Protein AF-A0A948B233-F1 (afdb_monomer_lite)

Foldseek 3Di:
DPPPVVVVVVVVLVVVLVVLVVVLVVLVVVLVVLVVVQVVCCVPVVDGDPCSVVVSVVSVVVNVVSVVVSVVSVPPPPPVCVVVVPDDPPPPPD

Secondary structure (DSSP, 8-state):
--TTHHHHHHHHHHHHHHHHHHHHHHHHHHHHHHHHHHHHHHHHHS---TTHHHHHHHHHHHHHHHHHHHHHHGGGS---THHHHSS-GGGS--

Radius of gyration: 22.61 Å; chains: 1; bounding box: 48×16×78 Å

Sequence (94 aa):
MPLKLMRIARRVSDVAAAVETAGLALLVSGMVLLAAAQILLRNFFQTGFLWAEPLLGMGLLWLTMLGALAATGARRHIVIDLVGHFCPPRLRAG

pLDDT: mean 77.82, std 16.99, range [40.16, 97.25]

Structure (mmCIF, N/CA/C/O backbone):
data_AF-A0A948B233-F1
#
_entry.id   AF-A0A948B233-F1
#
loop_
_atom_site.group_PDB
_atom_site.id
_atom_site.type_symbol
_atom_site.label_atom_id
_atom_site.label_alt_id
_atom_site.label_comp_id
_atom_site.label_asym_id
_atom_site.label_entity_id
_atom_site.label_seq_id
_atom_site.pdbx_PDB_ins_code
_atom_site.Cartn_x
_atom_site.Cartn_y
_atom_site.Cartn_z
_atom_site.occupancy
_atom_site.B_iso_or_equiv
_atom_site.auth_seq_id
_atom_site.auth_comp_id
_atom_site.auth_asym_id
_atom_site.auth_atom_id
_atom_site.pdbx_PDB_model_num
ATOM 1 N N . MET A 1 1 ? 29.572 -4.036 -30.339 1.00 49.28 1 MET A N 1
ATOM 2 C CA . MET A 1 1 ? 29.091 -5.093 -29.415 1.00 49.28 1 MET A CA 1
ATOM 3 C C . MET A 1 1 ? 27.919 -4.557 -28.560 1.00 49.28 1 MET A C 1
ATOM 5 O O . MET A 1 1 ? 28.158 -4.174 -27.426 1.00 49.28 1 MET A O 1
ATOM 9 N N . PRO A 1 2 ? 26.666 -4.459 -29.072 1.00 54.47 2 PRO A N 1
ATOM 10 C CA . PRO A 1 2 ? 25.583 -3.703 -28.403 1.00 54.47 2 PRO A CA 1
ATOM 11 C C . PRO A 1 2 ? 24.492 -4.550 -27.699 1.00 54.47 2 PRO A C 1
ATOM 13 O O . PRO A 1 2 ? 23.583 -4.008 -27.080 1.00 54.47 2 PRO A O 1
ATOM 16 N N . LEU A 1 3 ? 24.559 -5.885 -27.747 1.00 61.69 3 LEU A N 1
ATOM 17 C CA . LEU A 1 3 ? 23.437 -6.763 -27.356 1.00 61.69 3 LEU A CA 1
ATOM 18 C C . LEU A 1 3 ? 23.288 -7.049 -25.844 1.00 61.69 3 LEU A C 1
ATOM 20 O O . LEU A 1 3 ? 22.233 -7.525 -25.420 1.00 61.69 3 LEU A O 1
ATOM 24 N N . LYS A 1 4 ? 24.305 -6.789 -25.006 1.00 57.41 4 LYS A N 1
ATOM 25 C CA . LYS A 1 4 ? 24.231 -7.053 -23.549 1.00 57.41 4 LYS A CA 1
ATOM 26 C C . LYS A 1 4 ? 23.425 -5.989 -22.786 1.00 57.41 4 LYS A C 1
ATOM 28 O O . LYS A 1 4 ? 22.707 -6.341 -21.852 1.00 57.41 4 LYS A O 1
ATOM 33 N N . LEU A 1 5 ? 23.467 -4.726 -23.225 1.00 61.28 5 LEU A N 1
ATOM 34 C CA . LEU A 1 5 ? 22.777 -3.607 -22.563 1.00 61.28 5 LEU A CA 1
ATOM 35 C C . LEU A 1 5 ? 21.248 -3.776 -22.564 1.00 61.28 5 LEU A C 1
ATOM 37 O O . LEU A 1 5 ? 20.597 -3.584 -21.541 1.00 61.28 5 LEU A O 1
ATOM 41 N N . MET A 1 6 ? 20.676 -4.227 -23.686 1.00 57.34 6 MET A N 1
ATOM 42 C 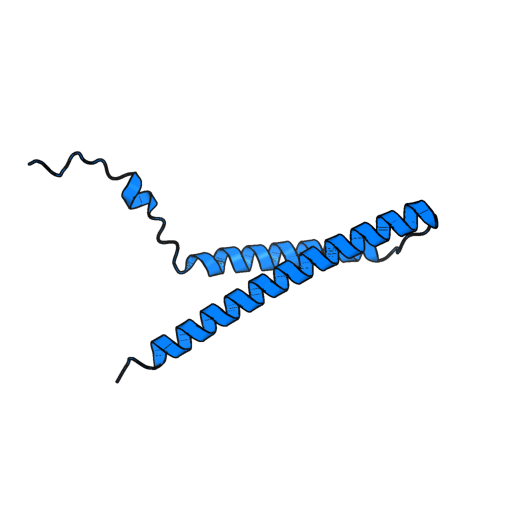CA . MET A 1 6 ? 19.225 -4.414 -23.832 1.00 57.34 6 MET A CA 1
ATOM 43 C C . MET A 1 6 ? 18.653 -5.579 -23.007 1.00 57.34 6 MET A C 1
ATOM 45 O O . MET A 1 6 ? 17.443 -5.630 -22.793 1.00 57.34 6 MET A O 1
ATOM 49 N N . ARG A 1 7 ? 19.478 -6.537 -22.557 1.00 61.53 7 ARG A N 1
ATOM 50 C CA . ARG A 1 7 ? 19.031 -7.626 -21.664 1.00 61.53 7 ARG A CA 1
ATOM 51 C C . ARG A 1 7 ? 18.979 -7.182 -20.205 1.00 61.53 7 ARG A C 1
ATOM 53 O O . ARG A 1 7 ? 18.035 -7.528 -19.504 1.00 61.53 7 ARG A O 1
ATOM 60 N N . ILE A 1 8 ? 19.967 -6.397 -19.776 1.00 66.00 8 ILE A N 1
ATOM 61 C CA . ILE A 1 8 ? 20.031 -5.858 -18.413 1.00 66.00 8 ILE A CA 1
ATOM 62 C C . ILE A 1 8 ? 18.919 -4.824 -18.211 1.00 66.00 8 ILE A C 1
ATOM 64 O O . ILE A 1 8 ? 18.179 -4.923 -17.239 1.00 66.00 8 ILE A O 1
ATOM 68 N N . ALA A 1 9 ? 18.722 -3.914 -19.171 1.00 67.62 9 ALA A N 1
ATOM 69 C CA . ALA A 1 9 ? 17.654 -2.915 -19.103 1.00 67.62 9 ALA A CA 1
ATOM 70 C C . ALA A 1 9 ? 16.252 -3.545 -18.994 1.00 67.62 9 ALA A C 1
ATOM 72 O O . ALA A 1 9 ? 15.437 -3.071 -18.211 1.00 67.62 9 ALA A O 1
ATOM 73 N N . ARG A 1 10 ? 15.987 -4.640 -19.724 1.00 68.38 10 ARG A N 1
ATOM 74 C CA . ARG A 1 10 ? 14.703 -5.359 -19.650 1.00 68.38 10 ARG A CA 1
ATOM 75 C C . ARG A 1 10 ? 14.477 -6.041 -18.306 1.00 68.38 10 ARG A C 1
ATOM 77 O O . ARG A 1 10 ? 13.445 -5.807 -17.698 1.00 68.38 10 ARG A O 1
ATOM 84 N N . ARG A 1 11 ? 15.465 -6.786 -17.792 1.00 68.88 11 ARG A N 1
ATOM 85 C CA . ARG A 1 11 ? 15.341 -7.420 -16.467 1.00 68.88 11 ARG A CA 1
ATOM 86 C C . ARG A 1 11 ? 15.087 -6.407 -15.355 1.00 68.88 11 ARG A C 1
ATOM 88 O O . ARG A 1 11 ? 14.322 -6.701 -14.448 1.00 68.88 11 ARG A O 1
ATOM 95 N N . VAL A 1 12 ? 15.732 -5.242 -15.413 1.00 75.69 12 VAL A N 1
ATOM 96 C CA . VAL A 1 12 ? 15.519 -4.179 -14.421 1.00 75.69 12 VAL A CA 1
ATOM 97 C C . VAL A 1 12 ? 14.086 -3.648 -14.496 1.00 75.69 12 VAL A C 1
ATOM 99 O O . VAL A 1 12 ? 13.470 -3.469 -13.453 1.00 75.69 12 VAL A O 1
ATOM 102 N N . SER A 1 13 ? 13.529 -3.461 -15.699 1.00 77.56 13 SER A N 1
ATOM 103 C CA . SER A 1 13 ? 12.126 -3.056 -15.870 1.00 77.56 13 SER A CA 1
ATOM 104 C C . SER A 1 13 ? 11.137 -4.116 -15.381 1.00 77.56 13 SER A C 1
ATOM 106 O O . SER A 1 13 ? 10.185 -3.771 -14.691 1.00 77.56 13 SER A O 1
ATOM 108 N N . ASP A 1 14 ? 11.380 -5.393 -15.683 1.00 77.31 14 ASP A N 1
ATOM 109 C CA . ASP A 1 14 ? 10.486 -6.488 -15.282 1.00 77.31 14 ASP A CA 1
ATOM 110 C C . ASP A 1 14 ? 10.472 -6.673 -13.755 1.00 77.31 14 ASP A C 1
ATOM 112 O O . ASP A 1 14 ? 9.416 -6.847 -13.148 1.00 77.31 14 ASP A O 1
ATOM 116 N N . VAL A 1 15 ? 11.645 -6.592 -13.115 1.00 81.19 15 VAL A N 1
ATOM 117 C CA . VAL A 1 15 ? 11.763 -6.672 -11.651 1.00 81.19 15 VAL A CA 1
ATOM 118 C C . VAL A 1 15 ? 11.149 -5.443 -10.984 1.00 81.19 15 VAL A C 1
ATOM 120 O O . VAL A 1 15 ? 10.447 -5.597 -9.989 1.00 81.19 15 VAL A O 1
ATOM 123 N N . ALA A 1 16 ? 11.362 -4.242 -11.531 1.00 81.81 16 ALA A N 1
ATOM 124 C CA . ALA A 1 16 ? 10.739 -3.025 -11.014 1.00 81.81 16 ALA A CA 1
ATOM 125 C C . ALA A 1 16 ? 9.205 -3.122 -11.054 1.00 81.81 16 ALA A C 1
ATOM 127 O O . ALA A 1 16 ? 8.566 -2.945 -10.021 1.00 81.81 16 ALA A O 1
ATOM 128 N N . ALA A 1 17 ? 8.635 -3.543 -12.187 1.00 81.75 17 ALA A N 1
ATOM 129 C CA . ALA A 1 17 ? 7.190 -3.704 -12.340 1.00 81.75 17 ALA A CA 1
ATOM 130 C C . ALA A 1 17 ? 6.603 -4.750 -11.375 1.00 81.75 17 ALA A C 1
ATOM 132 O O . ALA A 1 17 ? 5.518 -4.560 -10.815 1.00 81.75 17 ALA A O 1
ATOM 133 N N . ALA A 1 18 ? 7.322 -5.854 -11.143 1.00 84.62 18 ALA A N 1
ATOM 134 C CA . ALA A 1 18 ? 6.913 -6.868 -10.176 1.00 84.62 18 ALA A CA 1
ATOM 135 C C . ALA A 1 18 ? 6.920 -6.325 -8.737 1.00 84.62 18 ALA A C 1
ATOM 137 O O . ALA A 1 18 ? 5.980 -6.575 -7.983 1.00 84.62 18 ALA A O 1
ATOM 138 N N . VAL A 1 19 ? 7.945 -5.550 -8.366 1.00 89.25 19 VAL A N 1
ATOM 139 C CA . VAL A 1 19 ? 8.045 -4.909 -7.046 1.00 89.25 19 VAL A CA 1
ATOM 140 C C . VAL A 1 19 ? 6.953 -3.855 -6.857 1.00 89.25 19 VAL A C 1
ATOM 142 O O . VAL A 1 19 ? 6.329 -3.826 -5.799 1.00 89.25 19 VAL A O 1
ATOM 145 N N . GLU A 1 20 ? 6.666 -3.036 -7.871 1.00 87.94 20 GLU A N 1
ATOM 146 C CA . GLU A 1 20 ? 5.573 -2.053 -7.843 1.00 87.94 20 GLU A CA 1
ATOM 147 C C . GLU A 1 20 ? 4.218 -2.736 -7.622 1.00 87.94 20 GLU A C 1
ATOM 149 O O . GLU A 1 20 ? 3.455 -2.349 -6.734 1.00 87.94 20 GLU A O 1
ATOM 154 N N . THR A 1 21 ? 3.945 -3.804 -8.374 1.00 89.31 21 THR A N 1
ATOM 155 C CA . THR A 1 21 ? 2.691 -4.564 -8.265 1.00 89.31 21 THR A CA 1
ATOM 156 C C . THR A 1 21 ? 2.560 -5.234 -6.898 1.00 89.31 21 THR A C 1
ATOM 158 O O . THR A 1 21 ? 1.498 -5.173 -6.277 1.00 89.31 21 THR A O 1
ATOM 161 N N . ALA A 1 22 ? 3.640 -5.838 -6.393 1.00 92.31 22 ALA A N 1
ATOM 162 C CA . ALA A 1 22 ? 3.658 -6.453 -5.070 1.00 92.31 22 ALA A CA 1
ATOM 163 C C . ALA A 1 22 ? 3.467 -5.415 -3.953 1.00 92.31 22 ALA A C 1
ATOM 165 O O . ALA A 1 22 ? 2.700 -5.657 -3.023 1.00 92.31 22 ALA A O 1
ATOM 1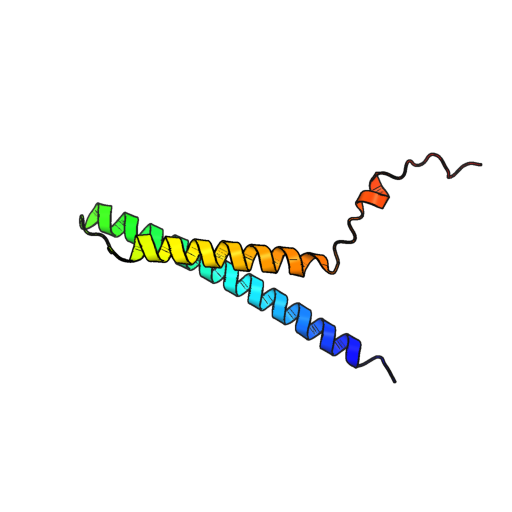66 N N . GLY A 1 23 ? 4.109 -4.247 -4.063 1.00 94.12 23 GLY A N 1
ATOM 167 C CA . GLY A 1 23 ? 3.959 -3.144 -3.116 1.00 94.12 23 GLY A CA 1
ATOM 168 C C . GLY A 1 23 ? 2.526 -2.613 -3.067 1.00 94.12 23 GLY A C 1
ATOM 169 O O . GLY A 1 23 ? 1.967 -2.462 -1.983 1.00 94.12 23 GLY A O 1
ATOM 170 N N . LEU A 1 24 ? 1.898 -2.409 -4.228 1.00 94.19 24 LEU A N 1
ATOM 171 C CA . LEU A 1 24 ? 0.492 -2.007 -4.327 1.00 94.19 24 LEU A CA 1
ATOM 172 C C . LEU A 1 24 ? -0.451 -3.058 -3.730 1.00 94.19 24 LEU A C 1
ATOM 174 O O . LEU A 1 24 ? -1.323 -2.717 -2.933 1.00 94.19 24 LEU A O 1
ATOM 178 N N . ALA A 1 25 ? -0.260 -4.336 -4.068 1.00 95.12 25 ALA A N 1
ATOM 179 C CA . ALA A 1 25 ? -1.074 -5.428 -3.537 1.00 95.12 25 ALA A CA 1
ATOM 180 C C . ALA A 1 25 ? -0.942 -5.553 -2.010 1.00 95.12 25 ALA A C 1
ATOM 182 O O . ALA A 1 25 ? -1.942 -5.718 -1.305 1.00 95.12 25 ALA A O 1
ATOM 183 N N . LEU A 1 26 ? 0.278 -5.423 -1.482 1.00 96.38 26 LEU A N 1
ATOM 184 C CA . LEU A 1 26 ? 0.537 -5.423 -0.044 1.00 96.38 26 LEU A CA 1
ATOM 185 C C . LEU A 1 26 ? -0.144 -4.235 0.644 1.00 96.38 26 LEU A C 1
ATOM 187 O O . LEU A 1 26 ? -0.763 -4.396 1.692 1.00 96.38 26 LEU A O 1
ATOM 191 N N . LEU A 1 27 ? -0.076 -3.052 0.038 1.00 95.44 27 LEU A N 1
ATOM 192 C CA . LEU A 1 27 ? -0.667 -1.845 0.596 1.00 95.44 27 LEU A CA 1
ATOM 193 C C . LEU A 1 27 ? -2.202 -1.932 0.638 1.00 95.44 27 LEU A C 1
ATOM 195 O O . LEU A 1 27 ? -2.793 -1.684 1.688 1.00 95.44 27 LEU A O 1
ATOM 199 N N . VAL A 1 28 ? -2.850 -2.381 -0.445 1.00 96.25 28 VAL A N 1
ATOM 200 C CA . VAL A 1 28 ? -4.309 -2.618 -0.469 1.00 96.25 28 VAL A CA 1
ATOM 201 C C . VAL A 1 28 ? -4.715 -3.675 0.548 1.00 96.25 28 VAL A C 1
ATOM 203 O O . VAL A 1 28 ? -5.633 -3.454 1.335 1.00 96.25 28 VAL A O 1
ATOM 206 N N . SER A 1 29 ? -4.046 -4.830 0.543 1.00 97.25 29 SER A N 1
ATOM 207 C CA . SER A 1 29 ? -4.382 -5.923 1.460 1.00 97.25 29 SER A CA 1
ATOM 208 C C . SER A 1 29 ? -4.228 -5.502 2.924 1.00 97.25 29 SER A C 1
ATOM 210 O O . SER A 1 29 ? -5.124 -5.763 3.725 1.00 97.25 29 SER A O 1
ATOM 212 N N . GLY A 1 30 ? -3.172 -4.756 3.262 1.00 95.88 30 GLY A N 1
ATOM 213 C CA . GLY A 1 30 ? -2.989 -4.165 4.586 1.00 95.88 30 GLY A CA 1
ATOM 214 C C . GLY A 1 30 ? -4.120 -3.211 4.975 1.00 95.88 30 GLY A C 1
ATOM 215 O O . GLY A 1 30 ? -4.647 -3.312 6.081 1.00 95.88 30 GLY A O 1
ATOM 216 N N . MET A 1 31 ? -4.554 -2.335 4.061 1.00 96.38 31 MET A N 1
ATOM 217 C CA . MET A 1 31 ? -5.694 -1.440 4.298 1.00 96.38 31 MET A CA 1
ATOM 218 C C . MET A 1 31 ? -6.997 -2.211 4.541 1.00 96.38 31 MET A C 1
ATOM 220 O O . MET A 1 31 ? -7.740 -1.878 5.460 1.00 96.38 31 MET A O 1
ATOM 224 N N . VAL A 1 32 ? -7.266 -3.263 3.760 1.00 96.12 32 VAL A N 1
ATOM 225 C CA . VAL A 1 32 ? -8.465 -4.104 3.921 1.00 96.12 32 VAL A CA 1
ATOM 226 C C . VAL A 1 32 ? -8.456 -4.822 5.270 1.00 96.12 32 VAL A C 1
ATOM 228 O O . VAL A 1 32 ? -9.457 -4.789 5.983 1.00 96.12 32 VAL A O 1
ATOM 231 N N . LEU A 1 33 ? -7.330 -5.433 5.651 1.00 95.94 33 LEU A N 1
ATOM 232 C CA . LEU A 1 33 ? -7.194 -6.120 6.938 1.00 95.94 33 LEU A CA 1
ATOM 233 C C . LEU A 1 33 ? -7.348 -5.153 8.113 1.00 95.94 33 LEU A C 1
ATOM 235 O O . LEU A 1 33 ? -8.048 -5.464 9.076 1.00 95.94 33 LEU A O 1
ATOM 239 N N . LEU A 1 34 ? -6.738 -3.969 8.023 1.00 93.69 34 LEU A N 1
ATOM 240 C CA . LEU A 1 34 ? -6.850 -2.940 9.051 1.00 93.69 34 LEU A CA 1
ATOM 241 C C . LEU A 1 34 ? -8.293 -2.432 9.186 1.00 93.69 34 LEU A C 1
ATOM 243 O O . LEU A 1 34 ? -8.793 -2.310 10.303 1.00 93.69 34 LEU A O 1
ATOM 247 N N . ALA A 1 35 ? -8.978 -2.182 8.066 1.00 92.75 35 ALA A N 1
ATOM 248 C CA . ALA A 1 35 ? -10.382 -1.775 8.054 1.00 92.75 35 ALA A CA 1
ATOM 249 C C . ALA A 1 35 ? -11.301 -2.868 8.627 1.00 92.75 35 ALA A C 1
ATOM 251 O O . ALA A 1 35 ? -12.179 -2.576 9.437 1.00 92.75 35 ALA A O 1
ATOM 252 N N . ALA A 1 36 ? -11.066 -4.135 8.276 1.00 93.25 36 ALA A N 1
ATOM 253 C CA . ALA A 1 36 ? -11.798 -5.262 8.845 1.00 93.25 36 ALA A CA 1
ATOM 254 C C . ALA A 1 36 ? -11.573 -5.367 10.362 1.00 93.25 36 ALA A C 1
ATOM 256 O O . ALA A 1 36 ? -12.539 -5.454 11.117 1.00 93.25 36 ALA A O 1
ATOM 257 N N . ALA A 1 37 ? -10.323 -5.281 10.827 1.00 91.62 37 ALA A N 1
ATOM 258 C CA . ALA A 1 37 ? -9.996 -5.297 12.253 1.00 91.62 37 ALA A CA 1
ATOM 259 C C . ALA A 1 37 ? -10.689 -4.156 13.018 1.00 91.62 37 ALA A C 1
ATOM 261 O O . ALA A 1 37 ? -11.208 -4.372 14.111 1.00 91.62 37 ALA A O 1
ATOM 262 N N . GLN A 1 38 ? -10.757 -2.965 12.420 1.00 90.56 38 GLN A N 1
ATOM 263 C CA . GLN A 1 38 ? -11.503 -1.811 12.929 1.00 90.56 38 GLN A CA 1
ATOM 264 C C . GLN A 1 38 ? -12.999 -2.115 13.110 1.00 90.56 38 GLN A C 1
ATOM 266 O O . GLN A 1 38 ? -13.554 -1.843 14.176 1.00 90.56 38 GLN A O 1
ATOM 271 N N . ILE A 1 39 ? -13.639 -2.728 12.107 1.00 89.88 39 ILE A N 1
ATOM 272 C CA . ILE A 1 39 ? -15.055 -3.124 12.167 1.00 89.88 39 ILE A CA 1
ATOM 273 C C . ILE A 1 39 ? -15.277 -4.162 13.274 1.00 89.88 39 ILE A C 1
ATOM 275 O O . ILE A 1 39 ? -16.205 -4.013 14.069 1.00 89.88 39 ILE A O 1
ATOM 279 N N . LEU A 1 40 ? -14.414 -5.182 13.372 1.00 91.00 40 LEU A N 1
ATOM 280 C CA . LEU A 1 40 ? -14.511 -6.190 14.430 1.00 91.00 40 LEU A CA 1
ATOM 281 C C . LEU A 1 40 ? -14.352 -5.567 15.822 1.00 91.00 40 LEU A C 1
ATOM 283 O O . LEU A 1 40 ? -15.162 -5.842 16.706 1.00 91.00 40 LEU A O 1
ATOM 287 N N . LEU A 1 41 ? -13.341 -4.719 16.022 1.00 88.44 41 LEU A N 1
ATOM 288 C CA . LEU A 1 41 ? -13.061 -4.116 17.324 1.00 88.44 41 LEU A CA 1
ATOM 289 C C . LEU A 1 41 ? -14.198 -3.187 17.770 1.00 88.44 41 LEU A C 1
ATOM 291 O O . LEU A 1 41 ? -14.650 -3.277 18.911 1.00 88.44 41 LEU A O 1
ATOM 295 N N . ARG A 1 42 ? -14.742 -2.371 16.857 1.00 86.75 42 ARG A N 1
ATOM 296 C CA . ARG A 1 42 ? -15.909 -1.527 17.155 1.00 86.75 42 ARG A CA 1
ATOM 297 C C 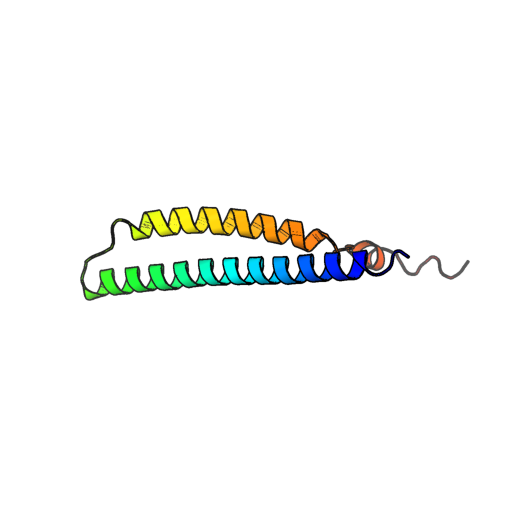. ARG A 1 42 ? -17.149 -2.360 17.458 1.00 86.75 42 ARG A C 1
ATOM 299 O O . ARG A 1 42 ? -17.865 -2.041 18.398 1.00 86.75 42 ARG A O 1
ATOM 306 N N . ASN A 1 43 ? -17.405 -3.427 16.704 1.00 87.62 43 ASN A N 1
ATOM 307 C CA . ASN A 1 43 ? -18.614 -4.226 16.891 1.00 87.62 43 ASN A CA 1
ATOM 308 C C . ASN A 1 43 ? -18.577 -5.066 18.181 1.00 87.62 43 ASN A C 1
ATOM 310 O O . ASN A 1 43 ? -19.573 -5.124 18.895 1.00 87.62 43 ASN A O 1
ATOM 314 N N . PHE A 1 44 ? -17.435 -5.679 18.508 1.00 86.19 44 PHE A N 1
ATOM 315 C CA . PHE A 1 44 ? -17.299 -6.560 19.677 1.00 86.19 44 PHE A CA 1
ATOM 316 C C . PHE A 1 44 ? -16.879 -5.831 20.951 1.00 86.19 44 PHE A C 1
ATOM 318 O O . PHE A 1 44 ? -17.429 -6.091 22.017 1.00 86.19 44 PHE A O 1
ATOM 325 N N . PHE A 1 45 ? -15.901 -4.934 20.855 1.00 80.88 45 PHE A N 1
ATOM 326 C CA . PHE A 1 45 ? -15.321 -4.263 22.015 1.00 80.88 45 PHE A CA 1
ATOM 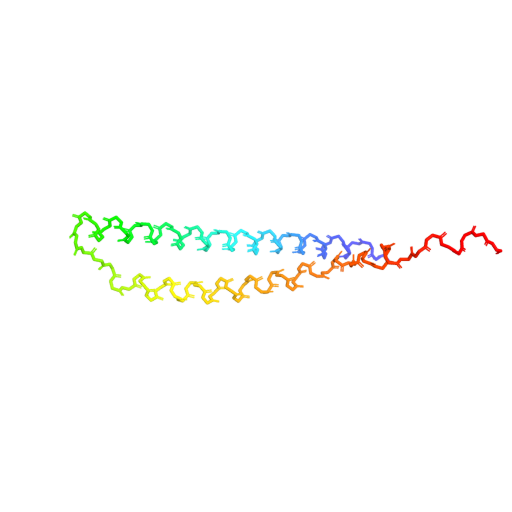327 C C . PHE A 1 45 ? -15.854 -2.841 22.206 1.00 80.88 45 PHE A C 1
ATOM 329 O O . PHE A 1 45 ? -15.457 -2.202 23.174 1.00 80.88 45 PHE A O 1
ATOM 336 N N . GLN A 1 46 ? -16.711 -2.322 21.309 1.00 79.75 46 GLN A N 1
ATOM 337 C CA . GLN A 1 46 ? -17.184 -0.922 21.317 1.00 79.75 46 GLN A CA 1
ATOM 338 C C . GLN A 1 46 ? -16.029 0.099 21.373 1.00 79.75 46 GLN A C 1
ATOM 340 O O . GLN A 1 46 ? -16.209 1.258 21.740 1.00 79.75 46 GLN A O 1
ATOM 345 N N . THR A 1 47 ? -14.824 -0.330 20.990 1.00 75.31 47 THR A N 1
ATOM 346 C CA . THR A 1 47 ? -13.595 0.466 20.989 1.00 75.31 47 THR A CA 1
ATOM 347 C C . THR A 1 47 ? -13.041 0.521 19.572 1.00 75.31 47 THR A C 1
ATOM 349 O O . THR A 1 47 ? -13.265 -0.372 18.759 1.00 75.31 47 THR A O 1
ATOM 352 N N . GLY A 1 48 ? -12.345 1.604 19.241 1.00 75.75 48 GLY A N 1
ATOM 353 C CA . GLY A 1 48 ? -11.765 1.812 17.919 1.00 75.75 48 GLY A CA 1
ATOM 354 C C . GLY A 1 48 ? -10.394 2.460 18.029 1.00 75.75 48 GLY A C 1
ATOM 355 O O . GLY A 1 48 ? -10.131 3.238 18.947 1.00 75.75 48 GLY A O 1
ATOM 356 N N . PHE A 1 49 ? -9.509 2.144 17.087 1.00 80.19 49 PHE A N 1
ATOM 357 C CA . PHE A 1 49 ? -8.216 2.810 16.989 1.00 80.19 49 PHE A CA 1
ATOM 358 C C . PHE A 1 49 ? -8.402 4.194 16.365 1.00 80.19 49 PHE A C 1
ATOM 360 O O . PHE A 1 49 ? -8.495 4.300 15.147 1.00 80.19 49 PHE A O 1
ATOM 367 N N . LEU A 1 50 ? -8.345 5.253 17.176 1.00 84.56 50 LEU A N 1
ATOM 368 C CA . LEU A 1 50 ? -8.441 6.655 16.723 1.00 84.56 50 LEU A CA 1
ATOM 369 C C . LEU A 1 50 ? -7.495 7.003 15.552 1.00 84.56 50 LEU A C 1
ATOM 371 O O . LEU A 1 50 ? -7.773 7.904 14.770 1.00 84.56 50 LEU A O 1
ATOM 375 N N . TRP A 1 51 ? -6.379 6.281 15.426 1.00 86.69 51 TRP A N 1
ATOM 376 C CA . TRP A 1 51 ? -5.359 6.490 14.397 1.00 86.69 51 TRP A CA 1
ATOM 377 C C . TRP A 1 51 ? -5.574 5.671 13.124 1.00 86.69 51 TRP A C 1
ATOM 379 O O . TRP A 1 51 ? -4.977 5.996 12.100 1.00 86.69 51 TRP A O 1
ATOM 389 N N . ALA A 1 52 ? -6.393 4.615 13.150 1.00 87.88 52 ALA A N 1
ATOM 390 C CA . ALA A 1 52 ? -6.525 3.754 11.977 1.00 87.88 52 ALA A CA 1
ATOM 391 C C . ALA A 1 52 ? -7.352 4.423 10.872 1.00 87.88 52 ALA A C 1
ATOM 393 O O . ALA A 1 52 ? -7.007 4.276 9.706 1.00 87.88 52 ALA A O 1
ATOM 394 N N . GLU A 1 53 ? -8.383 5.200 11.219 1.00 88.06 53 GLU A N 1
ATOM 395 C CA . GLU A 1 53 ? -9.140 6.001 10.247 1.00 88.06 53 GLU A CA 1
ATOM 396 C C . GLU A 1 53 ? -8.228 6.995 9.47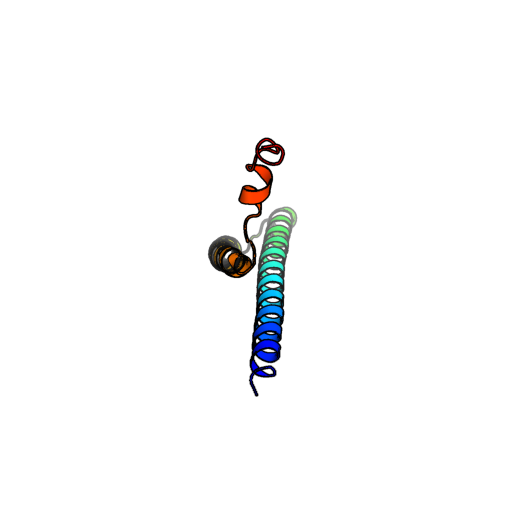9 1.00 88.06 53 GLU A C 1
ATOM 398 O O . GLU A 1 53 ? -8.183 6.923 8.247 1.00 88.06 53 GLU A O 1
ATOM 403 N N . PRO A 1 54 ? -7.414 7.848 10.142 1.00 92.88 54 PRO A N 1
ATOM 404 C CA . PRO A 1 54 ? -6.411 8.678 9.465 1.00 92.88 54 PRO A CA 1
ATOM 405 C C . PRO A 1 54 ? -5.359 7.883 8.681 1.00 92.88 54 PRO A C 1
ATOM 407 O O . PRO A 1 54 ? -4.991 8.276 7.574 1.00 92.88 54 PRO A O 1
ATOM 410 N N . LEU A 1 55 ? -4.874 6.762 9.229 1.00 93.31 55 LEU A N 1
ATOM 411 C CA . LEU A 1 55 ? -3.855 5.932 8.583 1.00 93.31 55 LEU A CA 1
ATOM 412 C C . LEU A 1 55 ? -4.371 5.306 7.283 1.00 93.31 55 LEU A C 1
ATOM 414 O O . LEU A 1 55 ? -3.642 5.279 6.295 1.00 93.31 55 LEU A O 1
ATOM 418 N N . LEU A 1 56 ? -5.628 4.851 7.259 1.00 94.19 56 LEU A N 1
ATOM 419 C CA . LEU A 1 56 ? -6.297 4.379 6.045 1.00 94.19 56 LEU A CA 1
ATOM 420 C C . LEU A 1 56 ? -6.421 5.502 5.009 1.00 94.19 56 LEU A C 1
ATOM 422 O O . LEU A 1 56 ? -6.188 5.261 3.827 1.00 94.19 56 LEU A O 1
ATOM 426 N N . GLY A 1 57 ? -6.722 6.730 5.442 1.00 95.06 57 GLY A N 1
ATOM 427 C CA . GLY A 1 57 ? -6.741 7.907 4.571 1.00 95.06 57 GLY A CA 1
ATOM 428 C C . GLY A 1 57 ? -5.378 8.190 3.932 1.00 95.06 57 GLY A C 1
ATOM 429 O O . GLY A 1 57 ? -5.276 8.289 2.709 1.00 95.06 57 GLY A O 1
ATOM 430 N N . MET A 1 58 ? -4.310 8.239 4.734 1.00 96.19 58 MET A N 1
ATOM 431 C CA . MET A 1 58 ? -2.939 8.362 4.222 1.00 96.19 58 MET A CA 1
ATOM 432 C C . MET A 1 58 ? -2.585 7.195 3.290 1.00 96.19 58 MET A C 1
ATOM 434 O O . MET A 1 58 ? -2.017 7.410 2.223 1.00 96.19 58 MET A O 1
ATOM 438 N N . GLY A 1 59 ? -2.951 5.967 3.663 1.00 94.69 59 GLY A N 1
ATOM 439 C CA . GLY A 1 59 ? -2.753 4.769 2.849 1.00 94.69 59 GLY A CA 1
ATOM 440 C C . GLY A 1 59 ? -3.417 4.884 1.479 1.00 94.69 59 GLY A C 1
ATOM 441 O O . GLY A 1 59 ? -2.787 4.582 0.472 1.00 94.69 59 GLY A O 1
ATOM 442 N N . LEU A 1 60 ? -4.639 5.415 1.413 1.00 96.00 60 LEU A N 1
ATOM 443 C CA . LEU A 1 60 ? -5.341 5.652 0.152 1.00 96.00 60 LEU A CA 1
ATOM 444 C C . LEU A 1 60 ? -4.616 6.680 -0.732 1.00 96.00 60 LEU A C 1
ATOM 446 O O . LEU A 1 60 ? -4.531 6.497 -1.947 1.00 96.00 60 LEU A O 1
ATOM 450 N N . LEU A 1 61 ? -4.054 7.741 -0.144 1.00 96.62 61 LEU A N 1
ATOM 451 C CA . LEU A 1 61 ? -3.245 8.718 -0.883 1.00 96.62 61 LEU A CA 1
ATOM 452 C C . LEU A 1 61 ? -2.002 8.060 -1.494 1.00 96.62 61 LEU A C 1
ATOM 454 O O . LEU A 1 61 ? -1.726 8.230 -2.680 1.00 96.62 61 LEU A O 1
ATOM 458 N N . TRP A 1 62 ? -1.290 7.243 -0.716 1.00 95.75 62 TRP A N 1
ATOM 459 C CA . TRP A 1 62 ? -0.152 6.480 -1.230 1.00 95.75 62 TRP A CA 1
ATOM 460 C C . TRP A 1 62 ? -0.573 5.481 -2.308 1.00 95.75 62 TRP A C 1
ATOM 462 O O . TRP A 1 62 ? 0.085 5.391 -3.342 1.00 95.75 62 TRP A O 1
ATOM 472 N N . LEU A 1 63 ? -1.691 4.778 -2.108 1.00 95.12 63 LEU A N 1
ATOM 473 C CA . LEU A 1 63 ? -2.231 3.819 -3.066 1.00 95.12 63 LEU A CA 1
ATOM 474 C C . LEU A 1 63 ? -2.545 4.473 -4.410 1.00 95.12 63 LEU A C 1
ATOM 476 O O . LEU A 1 63 ? -2.182 3.943 -5.455 1.00 95.12 63 LEU A O 1
ATOM 480 N N . THR A 1 64 ? -3.226 5.615 -4.387 1.00 94.81 64 THR A N 1
ATOM 481 C CA . THR A 1 64 ? -3.626 6.332 -5.604 1.00 94.81 64 THR A CA 1
ATOM 482 C C . THR A 1 64 ? -2.419 6.903 -6.336 1.00 94.81 64 THR A C 1
ATOM 484 O O . THR A 1 64 ? -2.328 6.756 -7.553 1.00 94.81 64 THR A O 1
ATOM 487 N N . MET A 1 65 ? -1.453 7.476 -5.612 1.00 94.31 65 MET A N 1
ATOM 488 C CA . MET A 1 65 ? -0.222 7.997 -6.204 1.00 94.31 65 MET A CA 1
ATOM 489 C C . MET A 1 65 ? 0.625 6.882 -6.834 1.00 94.31 65 MET A C 1
ATOM 491 O O . MET A 1 65 ? 1.019 6.987 -7.996 1.00 94.31 65 MET A O 1
ATOM 495 N N . LEU A 1 66 ? 0.873 5.792 -6.100 1.00 91.88 66 LEU A N 1
ATOM 496 C CA . LEU A 1 66 ? 1.632 4.645 -6.603 1.00 91.88 66 LEU A CA 1
ATOM 497 C C . LEU A 1 66 ? 0.876 3.911 -7.720 1.00 91.88 66 LEU A C 1
ATOM 499 O O . LEU A 1 66 ? 1.486 3.478 -8.691 1.00 91.88 66 LEU A O 1
ATOM 503 N N . GLY A 1 67 ? -0.451 3.807 -7.624 1.00 91.12 67 GLY A N 1
ATOM 504 C CA . GLY A 1 67 ? -1.293 3.202 -8.653 1.00 91.12 67 GLY A CA 1
ATOM 505 C C . GLY A 1 67 ? -1.282 4.006 -9.953 1.00 91.12 67 GLY A C 1
ATOM 506 O O . GLY A 1 67 ? -1.171 3.431 -11.035 1.00 91.12 67 GLY A O 1
ATOM 507 N N . ALA A 1 68 ? -1.315 5.339 -9.858 1.00 90.62 68 ALA A N 1
ATOM 508 C CA . ALA A 1 68 ? -1.151 6.222 -11.007 1.00 90.62 68 ALA A CA 1
ATOM 509 C C . ALA A 1 68 ? 0.246 6.078 -11.629 1.00 90.62 68 ALA A C 1
ATOM 511 O O . ALA A 1 68 ? 0.360 5.948 -12.848 1.00 90.62 68 ALA A O 1
ATOM 512 N N . LEU A 1 69 ? 1.301 6.033 -10.808 1.00 88.69 69 LEU A N 1
ATOM 513 C CA . LEU A 1 69 ? 2.667 5.800 -11.279 1.00 88.69 69 LEU A CA 1
ATOM 514 C C . LEU A 1 69 ? 2.775 4.464 -12.032 1.00 88.69 69 LEU A C 1
ATOM 516 O O . LEU A 1 69 ? 3.222 4.456 -13.181 1.00 88.69 69 LEU A O 1
ATOM 520 N N . ALA A 1 70 ? 2.270 3.373 -11.453 1.00 84.81 70 ALA A N 1
ATOM 521 C CA . ALA A 1 70 ? 2.270 2.052 -12.081 1.00 84.81 70 ALA A CA 1
ATOM 522 C C . ALA A 1 70 ? 1.493 2.042 -13.413 1.00 84.81 70 ALA A C 1
ATOM 524 O O . ALA A 1 70 ? 1.950 1.462 -14.402 1.00 84.81 70 ALA A O 1
ATOM 525 N N . ALA A 1 71 ? 0.363 2.755 -13.491 1.00 83.25 71 ALA A N 1
ATOM 526 C CA . ALA A 1 71 ? -0.398 2.917 -14.731 1.00 83.25 71 ALA A CA 1
ATOM 527 C C . ALA A 1 71 ? 0.384 3.681 -15.819 1.00 83.25 71 ALA A C 1
ATOM 529 O O . ALA A 1 71 ? 0.276 3.354 -17.003 1.00 83.25 71 ALA A O 1
ATOM 530 N N . THR A 1 72 ? 1.208 4.671 -15.448 1.00 80.56 72 THR A N 1
ATOM 531 C CA . THR A 1 72 ? 2.087 5.362 -16.411 1.00 80.56 72 THR A CA 1
ATOM 532 C C . THR A 1 72 ? 3.274 4.502 -16.855 1.00 80.56 72 THR A C 1
ATOM 534 O O . THR A 1 72 ? 3.625 4.529 -18.037 1.00 80.56 72 THR A O 1
ATOM 537 N N . GLY A 1 73 ? 3.849 3.687 -15.961 1.00 67.62 73 GLY A N 1
ATOM 538 C CA . GLY A 1 73 ? 4.932 2.747 -16.277 1.00 67.62 73 GLY A CA 1
ATOM 539 C C . GLY A 1 73 ? 4.498 1.639 -17.243 1.00 67.62 73 GLY A C 1
ATOM 540 O O . GLY A 1 73 ? 5.227 1.304 -18.181 1.00 67.62 73 GLY A O 1
ATOM 541 N N . ALA A 1 74 ? 3.258 1.156 -17.108 1.00 60.56 74 ALA A N 1
ATOM 542 C CA . ALA A 1 74 ? 2.643 0.193 -18.025 1.00 60.56 74 ALA A CA 1
ATOM 543 C C . ALA A 1 74 ? 2.546 0.703 -19.480 1.00 60.56 74 ALA A C 1
ATOM 545 O O . ALA A 1 74 ? 2.456 -0.088 -20.421 1.00 60.56 74 ALA A O 1
ATOM 546 N N . ARG A 1 75 ? 2.641 2.023 -19.708 1.00 55.22 75 ARG A N 1
ATOM 547 C CA . ARG A 1 75 ? 2.522 2.649 -21.035 1.00 55.22 75 ARG A CA 1
ATOM 548 C C . ARG A 1 75 ? 3.735 2.439 -21.952 1.00 55.22 75 ARG A C 1
ATOM 550 O O . ARG A 1 75 ? 3.724 2.919 -23.081 1.00 55.22 75 ARG A O 1
ATOM 557 N N . ARG A 1 76 ? 4.770 1.701 -21.528 1.00 52.44 76 ARG A N 1
ATOM 558 C CA . ARG A 1 76 ? 5.973 1.468 -22.352 1.00 52.44 76 ARG A CA 1
ATOM 559 C C . ARG A 1 76 ? 5.813 0.403 -23.449 1.00 52.44 76 ARG A C 1
ATOM 561 O O . ARG A 1 76 ? 6.674 0.330 -24.318 1.00 52.44 76 ARG A O 1
ATOM 568 N N . HIS A 1 77 ? 4.708 -0.349 -23.473 1.00 48.03 77 HIS A N 1
ATOM 569 C CA . HIS A 1 77 ? 4.353 -1.245 -24.588 1.00 48.03 77 HIS A CA 1
ATOM 570 C C . HIS A 1 77 ? 2.848 -1.320 -24.894 1.00 48.03 77 HIS A C 1
ATOM 572 O O . HIS A 1 77 ? 2.435 -2.190 -25.655 1.00 48.03 77 HIS A O 1
ATOM 578 N N . ILE A 1 78 ? 2.023 -0.386 -24.403 1.00 49.16 78 ILE A N 1
ATOM 579 C CA . ILE A 1 78 ? 0.693 -0.191 -24.998 1.00 49.16 78 ILE A CA 1
ATOM 580 C C . ILE A 1 78 ? 0.888 0.682 -26.240 1.00 49.16 78 ILE A C 1
ATOM 582 O O . ILE A 1 78 ? 0.513 1.854 -26.275 1.00 49.16 78 ILE A O 1
ATOM 586 N N . VAL A 1 79 ? 1.501 0.100 -27.279 1.00 48.66 79 VAL A N 1
ATOM 587 C CA . VAL A 1 79 ? 1.069 0.436 -28.634 1.00 48.66 79 VAL A CA 1
ATOM 588 C C . VAL A 1 79 ? -0.392 0.043 -28.615 1.00 48.66 79 VAL A C 1
ATOM 590 O O . VAL A 1 79 ? -0.749 -1.130 -28.645 1.00 48.66 79 VAL A O 1
ATOM 593 N N . ILE A 1 80 ? -1.221 1.042 -28.360 1.00 49.22 80 ILE A N 1
ATOM 594 C CA . ILE A 1 80 ? -2.650 0.960 -28.502 1.00 49.22 80 ILE A CA 1
ATOM 595 C C . ILE A 1 80 ? -2.854 0.545 -29.961 1.00 49.22 80 ILE A C 1
ATOM 597 O O . ILE A 1 80 ? -2.827 1.370 -30.870 1.00 49.22 80 ILE A O 1
ATOM 601 N N . ASP A 1 81 ? -3.044 -0.751 -30.186 1.00 55.56 81 ASP A N 1
ATOM 602 C CA . ASP A 1 81 ? -3.439 -1.318 -31.473 1.00 55.56 81 ASP A CA 1
ATOM 603 C C . ASP A 1 81 ? -4.896 -0.929 -31.820 1.00 55.56 81 ASP A C 1
ATOM 605 O O . ASP A 1 81 ? -5.562 -1.574 -32.621 1.00 55.56 81 ASP A O 1
ATOM 609 N N . LEU A 1 82 ? -5.419 0.173 -31.248 1.00 54.97 82 LEU A N 1
ATOM 610 C CA . LEU A 1 82 ? -6.649 0.807 -31.734 1.00 54.97 82 LEU A CA 1
ATOM 611 C C . LEU A 1 82 ? -6.464 1.301 -33.175 1.00 54.97 82 LEU A C 1
ATOM 613 O O . LEU A 1 82 ? -7.455 1.414 -33.891 1.00 54.97 82 LEU A O 1
ATOM 617 N N . VAL A 1 83 ? -5.230 1.566 -33.626 1.00 54.12 83 VAL A N 1
ATOM 618 C CA . VAL A 1 83 ? -4.968 1.931 -35.029 1.00 54.12 83 VAL A CA 1
ATOM 619 C C . VAL A 1 83 ? -5.211 0.740 -35.971 1.00 54.12 83 VAL A C 1
ATOM 621 O O . VAL A 1 83 ? -5.648 0.948 -37.101 1.00 54.12 83 VAL A O 1
ATOM 624 N N . GLY A 1 84 ? -5.027 -0.503 -35.507 1.00 54.84 84 GLY A N 1
ATOM 625 C CA . GLY A 1 84 ? -5.355 -1.709 -36.272 1.00 54.84 84 GLY A CA 1
ATOM 626 C C . GLY A 1 84 ? -6.861 -1.957 -36.408 1.00 54.84 84 GLY A C 1
ATOM 627 O O . GLY A 1 84 ? -7.317 -2.403 -37.458 1.00 54.84 84 GLY A O 1
ATOM 628 N N . HIS A 1 85 ? -7.656 -1.614 -35.388 1.00 57.50 85 HIS A N 1
ATOM 629 C CA . HIS A 1 85 ? -9.106 -1.861 -35.395 1.00 57.50 85 HIS A CA 1
ATOM 630 C C . HIS A 1 85 ? -9.915 -0.798 -36.159 1.00 57.50 85 HIS A C 1
ATOM 632 O O . HIS A 1 85 ? -10.971 -1.105 -36.707 1.00 57.50 85 HIS A O 1
ATOM 638 N N . PHE A 1 86 ? -9.416 0.441 -36.243 1.00 56.78 86 PHE A N 1
ATOM 639 C CA . PHE A 1 86 ? -10.057 1.512 -37.018 1.00 56.78 86 PHE A CA 1
ATOM 640 C C . PHE A 1 86 ? -9.625 1.569 -38.489 1.00 56.78 86 PHE A C 1
ATOM 642 O O . PHE A 1 86 ? -10.131 2.420 -39.218 1.00 56.78 86 PHE A O 1
ATOM 649 N N . CYS A 1 87 ? -8.728 0.690 -38.953 1.00 45.69 87 CYS A N 1
ATOM 650 C CA . CYS A 1 87 ? -8.366 0.628 -40.366 1.00 45.69 87 CYS A CA 1
ATOM 651 C C . CYS A 1 87 ? -9.382 -0.250 -41.124 1.00 45.69 87 CYS A C 1
ATOM 653 O O . CYS A 1 87 ? -9.380 -1.474 -40.966 1.00 45.69 87 CYS A O 1
ATOM 655 N N . PRO A 1 88 ? -10.289 0.336 -41.928 1.00 56.44 88 PRO A N 1
ATOM 656 C CA . PRO A 1 88 ? -11.276 -0.432 -42.667 1.00 56.44 88 PRO A CA 1
ATOM 657 C C . PRO A 1 88 ? -10.585 -1.340 -43.704 1.00 56.44 88 PRO A C 1
ATOM 659 O O . PRO A 1 88 ? -9.665 -0.893 -44.391 1.00 56.44 88 PRO A O 1
ATOM 662 N N . PRO A 1 89 ? -11.071 -2.574 -43.934 1.00 58.56 89 PRO A N 1
ATOM 663 C CA . PRO A 1 89 ? -10.541 -3.508 -44.940 1.00 58.56 89 PRO A CA 1
ATOM 664 C C . PRO A 1 89 ? -10.768 -3.069 -46.407 1.00 58.56 89 PRO A C 1
ATOM 666 O O . PRO A 1 89 ? -10.743 -3.892 -47.318 1.00 58.56 89 PRO A O 1
ATOM 669 N N . AR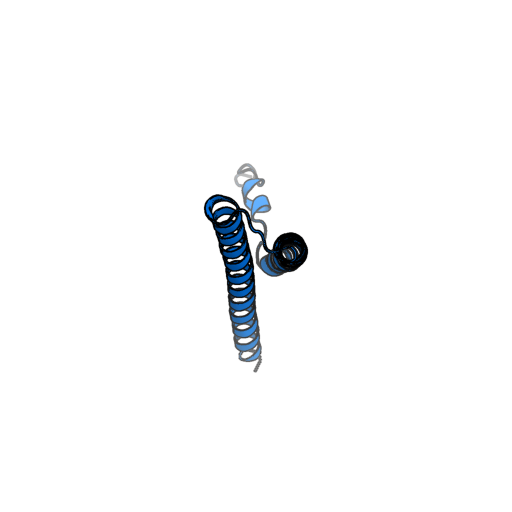G A 1 90 ? -11.001 -1.776 -46.675 1.00 58.28 90 ARG A N 1
ATOM 670 C CA . ARG A 1 90 ? -11.483 -1.258 -47.970 1.00 58.28 90 ARG A CA 1
ATOM 671 C C . ARG A 1 90 ? -10.395 -0.735 -48.917 1.00 58.28 90 ARG A C 1
ATOM 673 O O . ARG A 1 90 ? -10.738 -0.182 -49.951 1.00 58.28 90 ARG A O 1
ATOM 680 N N . LEU A 1 91 ? -9.113 -0.925 -48.606 1.00 60.00 91 LEU A N 1
ATOM 681 C CA . LEU A 1 91 ? -7.992 -0.501 -49.467 1.00 60.00 91 LEU A CA 1
ATOM 682 C C . LEU A 1 91 ? -7.080 -1.658 -49.909 1.00 60.00 91 LEU A C 1
ATOM 684 O O . LEU A 1 91 ? -5.942 -1.434 -50.302 1.00 60.00 91 LEU A O 1
ATOM 688 N N . ARG A 1 92 ? -7.565 -2.907 -49.861 1.00 55.91 92 ARG A N 1
ATOM 689 C CA . ARG A 1 92 ? -6.814 -4.081 -50.351 1.00 55.91 92 ARG A CA 1
ATOM 690 C C . ARG A 1 92 ? -7.281 -4.608 -51.715 1.00 55.91 92 ARG A C 1
ATOM 692 O O . ARG A 1 92 ? -6.901 -5.709 -52.096 1.00 55.91 92 ARG A O 1
ATOM 699 N N . ALA A 1 93 ? -8.075 -3.831 -52.446 1.00 49.31 93 ALA A N 1
ATOM 700 C CA . ALA A 1 93 ? -8.408 -4.091 -53.843 1.00 49.31 93 ALA A CA 1
ATOM 701 C C . ALA A 1 93 ? -8.465 -2.753 -54.592 1.00 49.31 93 ALA A C 1
ATOM 703 O O . ALA A 1 93 ? -9.392 -1.968 -54.392 1.00 49.31 93 ALA A O 1
ATOM 704 N N . GLY A 1 94 ? -7.431 -2.500 -55.389 1.00 40.16 94 GLY A N 1
ATOM 705 C CA . GLY A 1 94 ? -7.200 -1.301 -56.189 1.00 40.16 94 GLY A CA 1
ATOM 706 C C . GLY A 1 94 ? -5.804 -1.374 -56.769 1.00 40.16 94 GLY A C 1
ATOM 707 O O . GLY A 1 94 ? -4.872 -1.006 -56.025 1.00 40.16 94 GLY A O 1
#